Protein AF-A0AAU4RFK2-F1 (afdb_monomer)

Sequence (175 aa):
MYSIIVVPPPTTEDEENRAQRRLAPGERLGFGRSARESDLRIAHDGVSRRAGEIRAQGAFWTLSNLSARRTRYFAVLAALCEPRLRGAPHAPPPTVDHVVERLRPTWPAASRTSVQWNIDYPAVKLRLKPGPETAEPGPRLNGKKEFPVSLALRFDLVREDDLVVLATPSGRVSR

pLDDT: mean 71.09, std 17.15, range [32.53, 93.69]

Radius of gyration: 19.3 Å; Cα contacts (8 Å, |Δi|>4): 224; chains: 1; bounding box: 45×40×46 Å

Nearest PDB structures (foldseek):
  3gqs-assembly2_B  TM=7.166E-01  e=1.101E-02  Chlamydia trachomatis D/UW-3/CX
  1uht-assembly1_A  TM=7.806E-01  e=2.773E-02  Arabidopsis thaliana
  3gqs-assembly1_A  TM=7.136E-01  e=2.773E-02  Chlamydia trachomatis D/UW-3/CX
  5yyz-assembly1_A  TM=7.972E-01  e=2.251E-01  Saccharomyces cerevisiae S288C
  5yyx-assembly1_A  TM=7.429E-01  e=7.253E-01  Saccharomyces cerevisiae S288C

Secondary structure (DSSP, 8-state):
--EEE-PPPSSSS-STT---EEE-TT-EEEEESS--TTSEE---TTS-SS-EEEEEETTEEEEEE--TT--HHHHHHHHHHHHHHTT-TTPPPPPHHHHHHHHTTT-TT--HHHHHHHHHHHHHHTTSS--GGG--S----TTTTHHHHHHHHHTT-S-GGGGGGGS--------

Mean predicted aligned error: 14.05 Å

Solvent-accessible surface area (backbone atoms only — not comparable to full-atom values): 10673 Å² total; per-residue (Å²): 126,76,49,76,52,79,81,81,77,69,82,97,69,72,83,90,70,76,79,67,52,76,41,42,64,77,38,73,37,44,29,13,41,60,42,56,97,82,28,50,64,42,92,43,90,78,41,37,49,63,25,27,35,40,34,30,52,76,93,47,74,47,80,48,77,64,38,85,79,57,40,71,38,54,46,50,50,39,57,45,37,43,57,40,62,75,76,32,78,80,57,78,69,65,52,62,66,57,44,28,64,64,38,28,77,72,33,76,86,55,35,66,66,61,52,51,49,34,58,47,47,57,34,37,76,69,67,74,37,72,50,89,92,67,57,74,98,62,84,79,72,87,71,60,71,59,54,62,46,50,50,30,56,74,69,62,73,56,54,67,81,56,47,60,58,65,45,60,78,76,73,80,78,81,126

Foldseek 3Di:
DWDWDFDDDDPDPDPPDRDIDTADAPDKEWEWCQGDPRHHHDVDLLTHNGQWMWHHHPPDIDTDGPCLQRHPLNLLLQQQQVCCQVPPVPDDGDDLVSSQVLQCLVPVPRDSVVSVCSQVVVCCVVVVDPDPVPDDPDDDPPPCNVPSNCVCVVVVVDHPVSCVSSDRPPPPPDD

Structure (mmCIF, N/CA/C/O backbone):
data_AF-A0AAU4RFK2-F1
#
_entry.id   AF-A0AAU4RFK2-F1
#
loop_
_atom_site.group_PDB
_atom_site.id
_atom_site.type_symbol
_atom_site.label_atom_id
_atom_site.label_alt_id
_atom_site.label_comp_id
_atom_site.label_asym_id
_atom_site.label_entity_id
_atom_site.label_seq_id
_atom_site.pdbx_PDB_ins_code
_atom_site.Cartn_x
_atom_site.Cartn_y
_atom_site.Cartn_z
_atom_site.occupancy
_atom_site.B_iso_or_equiv
_atom_site.auth_seq_id
_atom_site.auth_comp_id
_atom_site.auth_asym_id
_atom_site.auth_atom_id
_atom_site.pdbx_PDB_model_num
ATOM 1 N N . MET A 1 1 ? -18.769 5.718 27.868 1.00 45.00 1 MET A N 1
ATOM 2 C CA . MET A 1 1 ? -18.272 6.918 27.160 1.00 45.00 1 MET A CA 1
ATOM 3 C C . MET A 1 1 ? -17.993 6.498 25.724 1.00 45.00 1 MET A C 1
ATOM 5 O O . MET A 1 1 ? -17.286 5.517 25.544 1.00 45.00 1 MET A O 1
ATOM 9 N N . TYR A 1 2 ? -18.629 7.127 24.736 1.00 34.81 2 TYR A N 1
ATOM 10 C CA . TYR A 1 2 ? -18.468 6.769 23.321 1.00 34.81 2 TYR A CA 1
ATOM 11 C C . TYR A 1 2 ? -17.394 7.647 22.697 1.00 34.81 2 TYR A C 1
ATOM 13 O O . TYR A 1 2 ? -17.332 8.839 22.99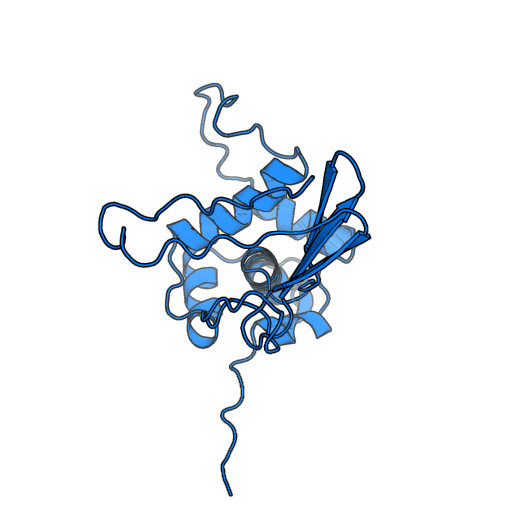9 1.00 34.81 2 TYR A O 1
ATOM 21 N N . SER A 1 3 ? -16.587 7.086 21.807 1.00 36.09 3 SER A N 1
ATOM 22 C CA . SER A 1 3 ? -15.617 7.861 21.045 1.00 36.09 3 SER A CA 1
ATOM 23 C C . SER A 1 3 ? -16.119 8.004 19.595 1.00 36.09 3 SER A C 1
ATOM 25 O O . SER A 1 3 ? -16.666 7.061 19.017 1.00 36.09 3 SER A O 1
ATOM 27 N N . ILE A 1 4 ? -16.016 9.214 19.035 1.00 45.12 4 ILE A N 1
ATOM 28 C CA . ILE A 1 4 ? -16.566 9.591 17.721 1.00 45.12 4 ILE A CA 1
ATOM 29 C C . ILE A 1 4 ? -15.433 9.626 16.692 1.00 45.12 4 ILE A C 1
ATOM 31 O O . ILE A 1 4 ? -14.431 10.302 16.911 1.00 45.12 4 ILE A O 1
ATOM 35 N N . ILE A 1 5 ? -15.608 8.950 15.551 1.00 50.47 5 ILE A N 1
ATOM 36 C CA . ILE A 1 5 ? -14.739 9.142 14.381 1.00 50.47 5 ILE A CA 1
ATOM 37 C C . ILE A 1 5 ? -15.275 10.321 13.565 1.00 50.47 5 ILE A C 1
ATOM 39 O O . ILE A 1 5 ? -16.389 10.254 13.042 1.00 50.47 5 ILE A O 1
ATOM 43 N N . VAL A 1 6 ? -14.477 11.380 13.419 1.00 42.78 6 VAL A N 1
ATOM 44 C CA . VAL A 1 6 ? -14.755 12.476 12.482 1.00 42.78 6 VAL A CA 1
ATOM 45 C C . VAL A 1 6 ? -13.902 12.261 11.236 1.00 42.78 6 VAL A C 1
ATOM 47 O O . VAL A 1 6 ? -12.677 12.324 11.300 1.00 42.78 6 VAL A O 1
ATOM 50 N N . VAL A 1 7 ? -14.544 11.985 10.102 1.00 42.81 7 VAL A N 1
ATOM 51 C CA . VAL A 1 7 ? -13.878 11.994 8.794 1.00 42.81 7 VAL A CA 1
ATOM 52 C C . VAL A 1 7 ? -13.728 13.463 8.370 1.00 42.81 7 VAL A C 1
ATOM 54 O O . VAL A 1 7 ? -14.744 14.165 8.339 1.00 42.81 7 VAL A O 1
ATOM 57 N N . PRO A 1 8 ? -12.507 13.969 8.100 1.00 34.31 8 PRO A N 1
ATOM 58 C CA . PRO A 1 8 ? -12.330 15.321 7.581 1.00 34.31 8 PRO A CA 1
ATOM 59 C C . PRO A 1 8 ? -12.988 15.420 6.197 1.00 34.31 8 PRO A C 1
ATOM 61 O O . PRO A 1 8 ? -12.829 14.490 5.402 1.00 34.31 8 PRO A O 1
ATOM 64 N N . PRO A 1 9 ? -13.727 16.499 5.899 1.00 32.53 9 PRO A N 1
ATOM 65 C CA . PRO A 1 9 ? -14.406 16.627 4.618 1.00 32.53 9 PRO A CA 1
ATOM 66 C C . PRO A 1 9 ? -13.385 16.751 3.470 1.00 32.53 9 PRO A C 1
ATOM 68 O O . PRO A 1 9 ? -12.341 17.388 3.653 1.00 32.53 9 PRO A O 1
ATOM 71 N N . PRO A 1 10 ? -13.662 16.183 2.281 1.00 38.94 10 PRO A N 1
ATOM 72 C CA . PRO A 1 10 ? -13.111 16.739 1.057 1.00 38.94 10 PRO A CA 1
ATOM 73 C C . PRO A 1 10 ? -13.712 18.143 0.867 1.00 38.94 10 PRO A C 1
ATOM 75 O O . PRO A 1 10 ? -14.821 18.422 1.307 1.00 38.94 10 PRO A O 1
ATOM 78 N N . THR A 1 11 ? -12.931 19.047 0.292 1.00 41.75 11 THR A N 1
ATOM 79 C CA . THR A 1 11 ? -13.296 20.414 -0.124 1.00 41.75 11 THR A CA 1
ATOM 80 C C . THR A 1 11 ? -14.799 20.682 -0.326 1.00 41.75 11 THR A C 1
ATOM 82 O O . THR A 1 11 ? -15.377 20.133 -1.252 1.00 41.75 11 THR A O 1
ATOM 85 N N . THR A 1 12 ? -15.363 21.552 0.527 1.00 42.59 12 THR A N 1
ATOM 86 C CA . THR A 1 12 ? -16.568 22.421 0.404 1.00 42.59 12 THR A CA 1
ATOM 87 C C . THR A 1 12 ? -17.868 21.942 -0.260 1.00 42.59 12 THR A C 1
ATOM 89 O O . THR A 1 12 ? -18.819 22.713 -0.288 1.00 42.59 12 THR A O 1
ATOM 92 N N . GLU A 1 13 ? -17.996 20.700 -0.699 1.00 40.59 13 GLU A N 1
ATOM 93 C CA . GLU A 1 13 ? -19.254 20.142 -1.200 1.00 40.59 13 GLU A CA 1
ATOM 94 C C . GLU A 1 13 ? -19.527 18.856 -0.408 1.00 40.59 13 GLU A C 1
ATOM 96 O O . GLU A 1 13 ? -18.742 17.918 -0.496 1.00 40.59 13 GLU A O 1
ATOM 101 N N . ASP A 1 14 ? -20.578 18.874 0.427 1.00 44.09 14 ASP A N 1
ATOM 102 C CA . ASP A 1 14 ? -21.166 17.768 1.222 1.00 44.09 14 ASP A CA 1
ATOM 103 C C . ASP A 1 14 ? -21.136 17.970 2.756 1.00 44.09 14 ASP A C 1
ATOM 105 O O . ASP A 1 14 ? -20.629 17.142 3.519 1.00 44.09 14 ASP A O 1
ATOM 109 N N . GLU A 1 15 ? -21.744 19.051 3.261 1.00 45.00 15 GLU A N 1
ATOM 110 C CA . GLU A 1 15 ? -22.043 19.175 4.701 1.00 45.00 15 GLU A CA 1
ATOM 111 C C . GLU A 1 15 ? -23.166 18.226 5.169 1.00 45.00 15 GLU A C 1
ATOM 113 O O . GLU A 1 15 ? -23.194 17.828 6.337 1.00 45.00 15 GLU A O 1
ATOM 118 N N . GLU A 1 16 ? -24.053 17.796 4.266 1.00 45.59 16 GLU A N 1
ATOM 119 C CA . GLU A 1 16 ? -25.288 17.075 4.610 1.00 45.59 16 GLU A CA 1
ATOM 120 C C . GLU A 1 16 ? -25.095 15.585 4.948 1.00 45.59 16 GLU A C 1
ATOM 122 O O . GLU A 1 16 ? -26.007 14.957 5.484 1.00 45.59 16 GLU A O 1
ATOM 127 N N . ASN A 1 17 ? -23.909 15.001 4.724 1.00 48.00 17 ASN A N 1
ATOM 128 C CA . ASN A 1 17 ? -23.685 13.561 4.924 1.00 48.00 17 ASN A CA 1
ATOM 129 C C . ASN A 1 17 ? -22.486 13.229 5.830 1.00 48.00 17 ASN A C 1
ATOM 131 O O . ASN A 1 17 ? -21.708 12.304 5.579 1.00 48.00 17 ASN A O 1
ATOM 135 N N . ARG A 1 18 ? -22.324 13.974 6.932 1.00 52.00 18 ARG A N 1
ATOM 136 C CA . ARG A 1 18 ? -21.318 13.683 7.969 1.00 52.00 18 ARG A CA 1
ATOM 137 C C . ARG A 1 18 ? -21.726 12.460 8.804 1.00 52.00 18 ARG A C 1
ATOM 139 O O . ARG A 1 18 ? -22.120 12.576 9.963 1.00 52.00 18 ARG A O 1
ATOM 146 N N . ALA A 1 19 ? -21.617 11.263 8.231 1.00 60.12 19 ALA A N 1
ATOM 147 C CA . ALA A 1 19 ? -21.916 10.010 8.919 1.00 60.12 19 ALA A CA 1
ATOM 148 C C . ALA A 1 19 ? -20.857 9.699 9.995 1.00 60.12 19 ALA A C 1
ATOM 150 O O . ALA A 1 19 ? -19.845 9.044 9.745 1.00 60.12 19 ALA A O 1
ATOM 151 N N . GLN A 1 20 ? -21.094 10.162 11.222 1.00 66.94 20 GLN A N 1
ATOM 152 C CA . GLN A 1 20 ? -20.279 9.803 12.382 1.00 66.94 20 GLN A CA 1
ATOM 153 C C . GLN A 1 20 ? -20.596 8.369 12.832 1.00 66.94 20 GLN A C 1
ATOM 155 O O . GLN A 1 20 ? -21.758 7.962 12.912 1.00 66.94 20 GLN A O 1
ATOM 160 N N . ARG A 1 21 ? -19.557 7.588 13.147 1.00 76.62 21 ARG A N 1
ATOM 161 C CA . ARG A 1 21 ? -19.683 6.244 13.733 1.00 76.62 21 ARG A CA 1
ATOM 162 C C . ARG A 1 21 ? -19.162 6.273 15.167 1.00 76.62 21 ARG A C 1
ATOM 164 O O . ARG A 1 21 ? -18.084 6.810 15.425 1.00 76.62 21 ARG A O 1
ATOM 171 N N . ARG A 1 22 ? -19.959 5.730 16.091 1.00 81.38 22 ARG A N 1
ATOM 172 C CA . ARG A 1 22 ? -19.631 5.616 17.517 1.00 81.38 22 ARG A CA 1
ATOM 173 C C . ARG A 1 22 ? -19.160 4.197 17.797 1.00 81.38 22 ARG A C 1
ATOM 175 O O . ARG A 1 22 ? -19.816 3.262 17.355 1.00 81.38 22 ARG A O 1
ATOM 182 N N . LEU A 1 23 ? -18.045 4.073 18.511 1.00 81.56 23 LEU A N 1
ATOM 183 C CA . LEU A 1 23 ? -17.522 2.796 18.991 1.00 81.56 23 LEU A CA 1
ATOM 184 C C . LEU A 1 23 ? -17.296 2.872 20.502 1.00 81.56 23 LEU A C 1
ATOM 186 O O . LEU A 1 23 ? -16.674 3.817 20.999 1.00 81.56 23 LEU A O 1
ATOM 190 N N . ALA A 1 24 ? -17.825 1.896 21.232 1.00 88.06 24 ALA A N 1
ATOM 191 C CA . ALA A 1 24 ? -17.546 1.665 22.642 1.00 88.06 24 ALA A CA 1
ATOM 192 C C . ALA A 1 24 ? -16.262 0.828 22.819 1.00 88.06 24 ALA A C 1
ATOM 194 O O . ALA A 1 24 ? -15.869 0.091 21.911 1.00 88.06 24 ALA A O 1
ATOM 195 N N . PRO A 1 25 ? -15.584 0.904 23.979 1.00 87.31 25 PRO A N 1
ATOM 196 C CA . PRO A 1 25 ? -14.441 0.041 24.275 1.00 87.31 25 PRO A CA 1
ATOM 197 C C . PRO A 1 25 ? -14.751 -1.446 24.046 1.00 87.31 25 PRO A C 1
ATOM 199 O O . PRO A 1 25 ? -15.725 -1.969 24.576 1.00 87.31 25 PRO A O 1
ATOM 202 N N . GLY A 1 26 ? -13.910 -2.125 23.265 1.00 85.88 26 GLY A N 1
ATOM 203 C CA . GLY A 1 26 ? -14.095 -3.522 22.859 1.00 85.88 26 GLY A CA 1
ATOM 204 C C . GLY A 1 26 ? -14.790 -3.694 21.504 1.00 85.88 26 GLY A C 1
ATOM 205 O O . GLY A 1 26 ? -14.657 -4.754 20.889 1.00 85.88 26 GLY A O 1
ATOM 206 N N . GLU A 1 27 ? -15.462 -2.659 20.994 1.00 89.69 27 GLU A N 1
ATOM 207 C CA . GLU A 1 27 ? -16.132 -2.711 19.697 1.00 89.69 27 GLU A CA 1
ATOM 208 C C . GLU A 1 27 ? -15.159 -2.587 18.522 1.00 89.69 27 GLU A C 1
ATOM 210 O O . GLU A 1 27 ? -14.053 -2.032 18.605 1.00 89.69 27 GLU A O 1
ATOM 215 N N . ARG A 1 28 ? -15.603 -3.145 17.394 1.00 89.12 28 ARG A N 1
ATOM 216 C CA . ARG A 1 28 ? -14.844 -3.260 16.153 1.00 89.12 28 ARG A CA 1
ATOM 217 C C . ARG A 1 28 ? -15.721 -2.784 15.003 1.00 89.12 28 ARG A C 1
ATOM 219 O O . ARG A 1 28 ? -16.882 -3.168 14.920 1.00 89.12 28 ARG A O 1
ATOM 226 N N . LEU A 1 29 ? -15.141 -2.005 14.101 1.00 89.44 29 LEU A N 1
ATOM 227 C CA . LEU A 1 29 ? -15.764 -1.544 12.867 1.00 89.44 29 LEU A CA 1
ATOM 228 C C . LEU A 1 29 ? -14.915 -2.008 11.687 1.00 89.44 29 LEU A C 1
ATOM 230 O O . LEU A 1 29 ? -13.807 -1.505 11.477 1.00 89.44 29 LEU A O 1
ATOM 234 N N . GLY A 1 30 ? -15.417 -2.970 10.915 1.00 88.56 30 GLY A N 1
ATOM 235 C CA . GLY A 1 30 ? -14.806 -3.325 9.643 1.00 88.56 30 GLY A CA 1
ATOM 236 C C . GLY A 1 30 ? -14.982 -2.193 8.635 1.00 88.56 30 GLY A C 1
ATOM 237 O O . GLY A 1 30 ? -15.942 -1.426 8.698 1.00 88.56 30 GLY A O 1
ATOM 238 N N . PHE A 1 31 ? -14.060 -2.076 7.685 1.00 87.94 31 PHE A N 1
ATOM 239 C CA . PHE A 1 31 ? -14.233 -1.177 6.547 1.00 87.94 31 PHE A CA 1
ATOM 240 C C . PHE A 1 31 ? -13.726 -1.803 5.252 1.00 87.94 31 PHE A C 1
ATOM 242 O O . PHE A 1 31 ? -12.799 -2.620 5.236 1.00 87.94 31 PHE A O 1
ATOM 249 N N . GLY A 1 32 ? -14.341 -1.420 4.138 1.00 82.81 32 GLY A N 1
ATOM 250 C CA . GLY A 1 32 ? -13.978 -1.914 2.816 1.00 82.81 32 GLY A CA 1
ATOM 251 C C . GLY A 1 32 ? -15.029 -1.620 1.755 1.00 82.81 32 GLY A C 1
ATOM 252 O O . GLY A 1 32 ? -16.056 -0.994 2.013 1.00 82.81 32 GLY A O 1
ATOM 253 N N . ARG A 1 33 ? -14.772 -2.092 0.533 1.00 83.25 33 ARG A N 1
ATOM 254 C CA . ARG A 1 33 ? -15.682 -1.908 -0.608 1.00 83.25 33 ARG A CA 1
ATOM 255 C C . ARG A 1 33 ? -16.967 -2.728 -0.481 1.00 83.25 33 ARG A C 1
ATOM 257 O O . ARG A 1 33 ? -18.008 -2.313 -0.979 1.00 83.25 33 ARG A O 1
ATOM 264 N N . SER A 1 34 ? -16.894 -3.886 0.179 1.00 71.12 34 SER A N 1
ATOM 265 C CA . SER A 1 34 ? -18.031 -4.773 0.452 1.00 71.12 34 SER A CA 1
ATOM 266 C C . SER A 1 34 ? -18.242 -4.840 1.961 1.00 71.12 34 SER A C 1
ATOM 268 O O . SER A 1 34 ? -17.862 -5.810 2.611 1.00 71.12 34 SER A O 1
ATOM 270 N N . ALA A 1 35 ? -18.785 -3.756 2.501 1.00 65.31 35 ALA A N 1
ATOM 271 C CA . ALA A 1 35 ? -19.166 -3.651 3.900 1.00 65.31 35 ALA A CA 1
ATOM 272 C C . ALA A 1 35 ? -20.411 -4.507 4.187 1.00 65.31 35 ALA A C 1
ATOM 274 O O . ALA A 1 35 ? -21.343 -4.528 3.378 1.00 65.31 35 ALA A O 1
ATOM 275 N N . ARG A 1 36 ? -20.421 -5.208 5.328 1.00 69.94 36 ARG A N 1
ATOM 276 C CA . ARG A 1 36 ? -21.670 -5.692 5.939 1.00 69.94 36 ARG A CA 1
ATOM 277 C C . ARG A 1 36 ? -22.468 -4.505 6.487 1.00 69.94 36 ARG A C 1
ATOM 279 O O . ARG A 1 36 ? -21.949 -3.398 6.551 1.00 69.94 36 ARG A O 1
ATOM 286 N N . GLU A 1 37 ? -23.706 -4.739 6.909 1.00 66.62 37 GLU A N 1
ATOM 287 C CA . GLU A 1 37 ? -24.605 -3.694 7.427 1.00 66.62 37 GLU A CA 1
ATOM 288 C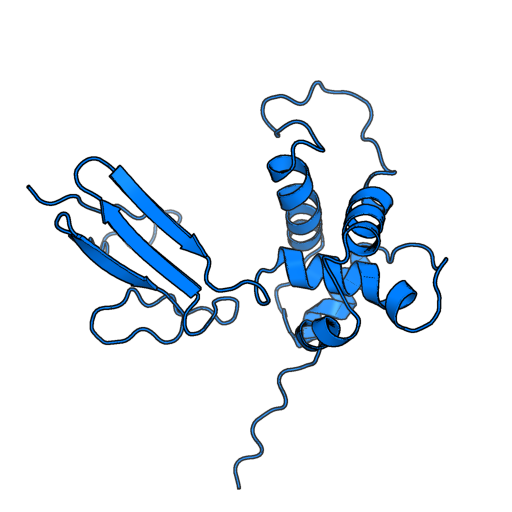 C . GLU A 1 37 ? -23.978 -2.858 8.564 1.00 66.62 37 GLU A C 1
ATOM 290 O O . GLU A 1 37 ? -24.189 -1.652 8.643 1.00 66.62 37 GLU A O 1
ATOM 295 N N . SER A 1 38 ? -23.121 -3.476 9.385 1.00 68.38 38 SER A N 1
ATOM 296 C CA . SER A 1 38 ? -22.413 -2.828 10.499 1.00 68.38 38 SER A CA 1
ATOM 297 C C . SER A 1 38 ? -21.033 -2.250 10.144 1.00 68.38 38 SER A C 1
ATOM 299 O O . SER A 1 38 ? -20.395 -1.665 11.013 1.00 68.38 38 SER A O 1
ATOM 301 N N . ASP A 1 39 ? -20.550 -2.414 8.909 1.00 83.38 39 ASP A N 1
ATOM 302 C CA . ASP A 1 39 ? -19.215 -1.981 8.474 1.00 83.38 39 ASP A CA 1
ATOM 303 C C . ASP A 1 39 ? -19.255 -0.604 7.779 1.00 83.38 39 ASP A C 1
ATOM 305 O O . ASP A 1 39 ? -20.255 -0.186 7.192 1.00 83.38 39 ASP A O 1
ATOM 309 N N . LEU A 1 40 ? -18.124 0.105 7.773 1.00 84.88 40 LEU A N 1
ATOM 310 C CA . LEU A 1 40 ? -17.961 1.332 6.997 1.00 84.88 40 LEU A CA 1
ATOM 311 C C . LEU A 1 40 ? -17.694 1.002 5.521 1.00 84.88 40 LEU A C 1
ATOM 313 O O . LEU A 1 40 ? -16.618 0.518 5.147 1.00 84.88 40 LEU A O 1
ATOM 317 N N . ARG A 1 41 ? -18.669 1.306 4.659 1.00 83.25 41 ARG A N 1
ATOM 318 C CA . ARG A 1 41 ? -18.522 1.165 3.208 1.00 83.25 41 ARG A CA 1
ATOM 319 C C . ARG A 1 41 ? -17.669 2.291 2.635 1.00 83.25 41 ARG A C 1
ATOM 321 O O . ARG A 1 41 ? -18.013 3.458 2.763 1.00 83.25 41 ARG A O 1
ATOM 328 N N . ILE A 1 42 ? -16.616 1.921 1.912 1.00 77.94 42 ILE A N 1
ATOM 329 C CA . ILE A 1 42 ? -15.829 2.844 1.088 1.00 77.94 42 ILE A CA 1
ATOM 330 C C . ILE A 1 42 ? -15.986 2.401 -0.367 1.00 77.94 42 ILE A C 1
ATOM 332 O O . ILE A 1 42 ? -15.346 1.447 -0.815 1.00 77.94 42 ILE A O 1
ATOM 336 N N . ALA A 1 43 ? -16.900 3.047 -1.091 1.00 72.88 43 ALA A N 1
ATOM 337 C CA . ALA A 1 43 ? -17.287 2.672 -2.449 1.00 72.88 43 ALA A CA 1
ATOM 338 C C . ALA A 1 43 ? -16.246 3.128 -3.488 1.00 72.88 43 ALA A C 1
ATOM 340 O O . ALA A 1 43 ? -16.484 4.036 -4.272 1.00 72.88 43 ALA A O 1
ATOM 341 N N . HIS A 1 44 ? -15.073 2.496 -3.482 1.00 65.69 44 HIS A N 1
ATOM 342 C CA . HIS A 1 44 ? -13.997 2.800 -4.420 1.00 65.69 44 HIS A CA 1
ATOM 343 C C . HIS A 1 44 ? -13.288 1.513 -4.863 1.00 65.69 44 HIS A C 1
ATOM 345 O O . HIS A 1 44 ? -12.967 0.656 -4.039 1.00 65.69 44 HIS A O 1
ATOM 351 N N . ASP A 1 45 ? -13.005 1.361 -6.159 1.00 59.78 45 ASP A N 1
ATOM 352 C CA . ASP A 1 45 ? -12.456 0.109 -6.709 1.00 59.78 45 ASP A CA 1
ATOM 353 C C . ASP A 1 45 ? -11.023 -0.200 -6.280 1.00 59.78 45 ASP A C 1
ATOM 355 O O . ASP A 1 45 ? -10.626 -1.363 -6.194 1.00 59.78 45 ASP A O 1
ATOM 359 N N . GLY A 1 46 ? -10.267 0.835 -5.922 1.00 57.34 46 GLY A N 1
ATOM 360 C CA . GLY A 1 46 ? -8.964 0.689 -5.272 1.00 57.34 46 GLY A CA 1
ATOM 361 C C . GLY A 1 46 ? -9.035 0.208 -3.817 1.00 57.34 46 GLY A C 1
ATOM 362 O O . GLY A 1 46 ? -7.990 0.028 -3.203 1.00 57.34 46 GLY A O 1
ATOM 363 N N . VAL A 1 47 ? -10.231 0.022 -3.245 1.00 63.75 47 VAL A N 1
ATOM 364 C CA . VAL A 1 47 ? -10.415 -0.442 -1.866 1.00 63.75 47 VAL A CA 1
ATOM 365 C C . VAL A 1 47 ? -10.774 -1.926 -1.864 1.00 63.75 47 VAL A C 1
ATOM 367 O O . VAL A 1 47 ? -11.682 -2.388 -2.556 1.00 63.75 47 VAL A O 1
ATOM 370 N N . SER A 1 48 ? -10.049 -2.706 -1.064 1.00 68.94 48 SER A N 1
ATOM 371 C CA . SER A 1 48 ? -10.343 -4.127 -0.865 1.00 68.94 48 SER A CA 1
ATOM 372 C C . SER A 1 48 ? -11.759 -4.342 -0.334 1.00 68.94 48 SER A C 1
ATOM 374 O O . SER A 1 48 ? -12.269 -3.549 0.455 1.00 68.94 48 SER A O 1
ATOM 376 N N . ARG A 1 49 ? -12.392 -5.460 -0.725 1.00 74.94 49 ARG A N 1
ATOM 377 C CA . ARG A 1 49 ? -13.728 -5.845 -0.226 1.00 74.94 49 ARG A CA 1
ATOM 378 C C . ARG A 1 49 ? -13.794 -5.800 1.304 1.00 74.94 49 ARG A C 1
ATOM 380 O O . ARG A 1 49 ? -14.733 -5.229 1.837 1.00 74.94 49 ARG A O 1
ATOM 387 N N . ARG A 1 50 ? -12.752 -6.317 1.963 1.00 81.25 50 ARG A N 1
ATOM 388 C CA . ARG A 1 50 ? -12.448 -6.135 3.388 1.00 81.25 50 ARG A CA 1
ATOM 389 C C . ARG A 1 50 ? -11.080 -5.464 3.479 1.00 81.25 50 ARG A C 1
ATOM 391 O O . ARG A 1 50 ? -10.068 -6.127 3.276 1.00 81.25 50 ARG A O 1
ATOM 398 N N . ALA A 1 51 ? -11.055 -4.149 3.651 1.00 77.00 51 ALA A N 1
ATOM 399 C CA . ALA A 1 51 ? -9.826 -3.361 3.608 1.00 77.00 51 ALA A CA 1
ATOM 400 C C . ALA A 1 51 ? -9.119 -3.315 4.960 1.00 77.00 51 ALA A C 1
ATOM 402 O O . ALA A 1 51 ? -7.891 -3.362 5.013 1.00 77.00 51 ALA A O 1
ATOM 403 N N . GLY A 1 52 ? -9.884 -3.289 6.042 1.00 85.81 52 GLY A N 1
ATOM 404 C CA . GLY A 1 52 ? -9.320 -3.234 7.373 1.00 85.81 52 GLY A CA 1
ATOM 405 C C . GLY A 1 52 ? -10.376 -3.225 8.455 1.00 85.81 52 GLY A C 1
ATOM 406 O O . GLY A 1 52 ? -11.555 -3.484 8.209 1.00 85.81 52 GLY A O 1
ATOM 407 N N . GLU A 1 53 ? -9.924 -2.932 9.662 1.00 90.12 53 GLU A N 1
ATOM 408 C CA . GLU A 1 53 ? -10.771 -2.824 10.836 1.00 90.12 53 GLU A CA 1
ATOM 409 C C . GLU A 1 53 ? -10.243 -1.753 11.783 1.00 90.12 53 GLU A C 1
ATOM 411 O O . GLU A 1 53 ? -9.035 -1.651 12.006 1.00 90.12 53 GLU A O 1
ATOM 416 N N . ILE A 1 54 ? -11.172 -0.998 12.355 1.00 89.50 54 ILE A N 1
ATOM 417 C CA . ILE A 1 54 ? -10.957 -0.064 13.448 1.00 89.50 54 ILE A CA 1
ATOM 418 C C . ILE A 1 54 ? -11.427 -0.742 14.733 1.00 89.50 54 ILE A C 1
ATOM 420 O O . ILE A 1 54 ? -12.542 -1.256 14.776 1.00 89.50 54 ILE A O 1
ATOM 424 N N . ARG A 1 55 ? -10.616 -0.735 15.791 1.00 90.00 55 ARG A N 1
ATOM 425 C CA . ARG A 1 55 ? -11.055 -1.176 17.122 1.00 90.00 55 ARG A CA 1
ATOM 426 C C . ARG A 1 55 ? -10.852 -0.102 18.163 1.00 90.00 55 ARG A C 1
ATOM 428 O O . ARG A 1 55 ? -9.769 0.479 18.216 1.00 90.00 55 ARG A O 1
ATOM 435 N N . ALA A 1 56 ? -11.834 0.067 19.037 1.00 89.50 56 ALA A N 1
ATOM 436 C CA . ALA A 1 56 ? -11.691 0.865 20.245 1.00 89.50 56 ALA A CA 1
ATOM 437 C C . ALA A 1 56 ? -11.144 -0.016 21.383 1.00 89.50 56 ALA A C 1
ATOM 439 O O . ALA A 1 56 ? -11.764 -1.001 21.779 1.00 89.50 56 ALA A O 1
ATOM 440 N N . GLN A 1 57 ? -9.972 0.326 21.911 1.00 87.12 57 GLN A N 1
ATOM 441 C CA . GLN A 1 57 ? -9.326 -0.331 23.047 1.00 87.12 57 GLN A CA 1
ATOM 442 C C . GLN A 1 57 ? -9.268 0.624 24.239 1.00 87.12 57 GLN A C 1
ATOM 444 O O . GLN A 1 57 ? -8.270 1.309 24.449 1.00 87.12 57 GLN A O 1
ATOM 449 N N . GLY A 1 58 ? -10.346 0.676 25.025 1.00 82.38 58 GLY A N 1
ATOM 450 C CA . GLY A 1 58 ? -10.414 1.522 26.220 1.00 82.38 58 GLY A CA 1
ATOM 451 C C . GLY A 1 58 ? -10.141 2.993 25.900 1.00 82.38 58 GLY A C 1
ATOM 452 O O . GLY A 1 58 ? -11.031 3.699 25.437 1.00 82.38 58 GLY A O 1
ATOM 453 N N . ALA A 1 59 ? -8.903 3.429 26.147 1.00 81.94 59 ALA A N 1
ATOM 454 C CA . ALA A 1 59 ? -8.433 4.798 25.955 1.00 81.94 59 ALA A CA 1
ATOM 455 C C . ALA A 1 59 ? -7.851 5.102 24.560 1.00 81.94 59 ALA A C 1
ATOM 457 O O . ALA A 1 59 ? -7.589 6.262 24.253 1.00 81.94 59 ALA A O 1
ATOM 458 N N . PHE A 1 60 ? -7.620 4.099 23.712 1.00 77.88 60 PHE A N 1
ATOM 459 C CA . PHE A 1 60 ? -7.014 4.294 22.394 1.00 77.88 60 PHE A CA 1
ATOM 460 C C . PHE A 1 60 ? -7.725 3.486 21.318 1.00 77.88 60 PHE A C 1
ATOM 462 O O . PHE A 1 60 ? -8.616 2.683 21.581 1.00 77.88 60 PHE A O 1
ATOM 469 N N . TRP A 1 61 ? -7.343 3.727 20.072 1.00 83.50 61 TRP A N 1
ATOM 470 C CA . TRP A 1 61 ? -7.919 3.064 18.917 1.00 83.50 61 TRP A CA 1
ATOM 471 C C . TRP A 1 61 ? -6.812 2.390 18.118 1.00 83.50 61 TRP A C 1
ATOM 473 O O . TRP A 1 61 ? -5.694 2.894 18.037 1.00 83.50 61 TRP A O 1
ATOM 483 N N . THR A 1 62 ? -7.130 1.253 17.509 1.00 83.50 62 THR A N 1
ATOM 484 C CA . THR A 1 62 ? -6.221 0.545 16.600 1.00 83.50 62 THR A CA 1
ATOM 485 C C . THR A 1 62 ? -6.834 0.484 15.212 1.00 83.50 62 THR A C 1
ATOM 487 O O . THR A 1 62 ? -8.028 0.223 15.067 1.00 83.50 62 THR A O 1
ATOM 490 N N . LEU A 1 63 ? -6.014 0.735 14.194 1.00 85.12 63 LEU A N 1
ATOM 491 C CA . LEU A 1 63 ? -6.383 0.635 12.787 1.00 85.12 63 LEU A CA 1
ATOM 492 C C . LEU A 1 63 ? -5.573 -0.497 12.161 1.00 85.12 63 LEU A C 1
ATOM 494 O O . LEU A 1 63 ? -4.344 -0.450 12.140 1.00 85.12 63 LEU A O 1
ATOM 498 N N . SER A 1 64 ? -6.259 -1.503 11.633 1.00 81.00 64 SER A N 1
ATOM 499 C CA . SER A 1 64 ? -5.634 -2.585 10.880 1.00 81.00 64 SER A CA 1
ATOM 500 C C . SER A 1 64 ? -5.797 -2.360 9.383 1.00 81.00 64 SER A C 1
ATOM 502 O O . SER A 1 64 ? -6.849 -1.936 8.905 1.00 81.00 64 SER A O 1
ATOM 504 N N . ASN A 1 65 ? -4.748 -2.685 8.635 1.00 79.81 65 ASN A N 1
ATOM 505 C CA . ASN A 1 65 ? -4.814 -2.839 7.192 1.00 79.81 65 ASN A CA 1
ATOM 506 C C . ASN A 1 65 ? -4.793 -4.339 6.882 1.00 79.81 65 ASN A C 1
ATOM 508 O O . ASN A 1 65 ? -3.757 -4.986 7.004 1.00 79.81 65 ASN A O 1
ATOM 512 N N . LEU A 1 66 ? -5.942 -4.888 6.493 1.00 78.62 66 LEU A N 1
ATOM 513 C CA . LEU A 1 66 ? -6.089 -6.299 6.117 1.00 78.62 66 LEU A CA 1
ATOM 514 C C . LEU A 1 66 ? -5.834 -6.520 4.617 1.00 78.62 66 LEU A C 1
ATOM 516 O O . LEU A 1 66 ? -5.887 -7.641 4.115 1.00 78.62 66 LEU A O 1
ATOM 520 N N . SER A 1 67 ? -5.548 -5.445 3.885 1.00 68.50 67 SER A N 1
ATOM 521 C CA . SER A 1 67 ? -5.334 -5.436 2.448 1.00 68.50 67 SER A CA 1
ATOM 522 C C . SER A 1 67 ? -3.840 -5.490 2.114 1.00 68.50 67 SER A C 1
ATOM 524 O O . SER A 1 67 ? -3.301 -4.560 1.517 1.00 68.50 67 SER A O 1
ATOM 526 N N . ALA A 1 68 ? -3.165 -6.589 2.462 1.00 56.88 68 ALA A N 1
ATOM 527 C CA . ALA A 1 68 ? -1.718 -6.732 2.248 1.00 56.88 68 ALA A CA 1
ATOM 528 C C . ALA A 1 68 ? -1.292 -6.654 0.763 1.00 56.88 68 ALA A C 1
ATOM 530 O O . ALA A 1 68 ? -0.199 -6.193 0.465 1.00 56.88 68 ALA A O 1
ATOM 531 N N . ARG A 1 69 ? -2.164 -7.055 -0.178 1.00 54.84 69 ARG A N 1
ATOM 532 C CA . ARG A 1 69 ? -1.826 -7.226 -1.612 1.00 54.84 69 ARG A CA 1
ATOM 533 C C . ARG A 1 69 ? -2.535 -6.257 -2.569 1.00 54.84 69 ARG A C 1
ATOM 535 O O . ARG A 1 69 ? -2.494 -6.438 -3.778 1.00 54.84 69 ARG A O 1
ATOM 542 N N . ARG A 1 70 ? -3.255 -5.259 -2.045 1.00 62.34 70 ARG A N 1
ATOM 543 C CA . ARG A 1 70 ? -4.109 -4.339 -2.837 1.00 62.34 70 ARG A CA 1
ATOM 544 C C . ARG A 1 70 ? -3.895 -2.862 -2.507 1.00 62.34 70 ARG A C 1
ATOM 546 O O . ARG A 1 70 ? -4.744 -2.025 -2.794 1.00 62.34 70 ARG A O 1
ATOM 553 N N . THR A 1 71 ? -2.773 -2.518 -1.890 1.00 74.69 71 THR A N 1
ATOM 554 C CA . THR A 1 71 ? -2.384 -1.116 -1.737 1.00 74.69 71 THR A CA 1
ATOM 555 C C . THR A 1 71 ? -1.722 -0.624 -3.025 1.00 74.69 71 THR A C 1
ATOM 557 O O . THR A 1 71 ? -0.985 -1.356 -3.686 1.00 74.69 71 THR A O 1
ATOM 560 N N . ARG A 1 72 ? -1.987 0.632 -3.409 1.00 82.81 72 ARG A N 1
ATOM 561 C CA . ARG A 1 72 ? -1.432 1.231 -4.637 1.00 82.81 72 ARG A CA 1
ATOM 562 C C . ARG A 1 72 ? 0.102 1.182 -4.660 1.00 82.81 72 ARG A C 1
ATOM 564 O O . ARG A 1 72 ? 0.672 0.896 -5.706 1.00 82.81 72 ARG A O 1
ATOM 571 N N . TYR A 1 73 ? 0.756 1.367 -3.511 1.00 80.62 73 TYR A N 1
ATOM 572 C CA . TYR A 1 73 ? 2.213 1.266 -3.401 1.00 80.62 73 TYR A CA 1
ATOM 573 C C . TYR A 1 73 ? 2.725 -0.147 -3.685 1.00 80.62 73 TYR A C 1
ATOM 575 O O . TYR A 1 73 ? 3.774 -0.288 -4.301 1.00 80.62 73 TYR A O 1
ATOM 583 N N . PHE A 1 74 ? 1.980 -1.191 -3.306 1.00 83.62 74 PHE A N 1
ATOM 584 C CA . PHE A 1 74 ? 2.369 -2.570 -3.584 1.00 83.62 74 PHE A CA 1
ATOM 585 C C . PHE A 1 74 ? 2.267 -2.883 -5.077 1.00 83.62 74 PHE A C 1
ATOM 587 O O . PHE A 1 74 ? 3.191 -3.451 -5.640 1.00 83.62 74 PHE A O 1
ATOM 594 N N . ALA A 1 75 ? 1.201 -2.433 -5.749 1.00 87.94 75 ALA A N 1
ATOM 595 C CA . ALA A 1 75 ? 1.087 -2.564 -7.203 1.00 87.94 75 ALA A CA 1
ATOM 596 C C . ALA A 1 75 ? 2.206 -1.803 -7.941 1.00 87.94 75 ALA A C 1
ATOM 598 O O . ALA A 1 75 ? 2.765 -2.309 -8.908 1.00 87.94 75 ALA A O 1
ATOM 599 N N . VAL A 1 76 ? 2.581 -0.614 -7.459 1.00 89.25 76 VAL A N 1
ATOM 600 C CA . VAL A 1 76 ? 3.720 0.146 -7.999 1.00 89.25 76 VAL A CA 1
ATOM 601 C C . VAL A 1 76 ? 5.044 -0.593 -7.784 1.00 89.25 76 VAL A C 1
ATOM 603 O O . VAL A 1 76 ? 5.825 -0.704 -8.725 1.00 89.25 76 VAL A O 1
ATOM 606 N N . LEU A 1 77 ? 5.291 -1.144 -6.592 1.00 88.00 77 LEU A N 1
ATOM 607 C CA . LEU A 1 77 ? 6.477 -1.965 -6.325 1.00 88.00 77 LEU A CA 1
ATOM 608 C C . LEU A 1 77 ? 6.505 -3.223 -7.200 1.00 88.00 77 LEU A C 1
ATOM 610 O O . LEU A 1 77 ? 7.549 -3.531 -7.767 1.00 88.00 77 LEU A O 1
ATOM 614 N N . ALA A 1 78 ? 5.367 -3.900 -7.371 1.00 90.12 78 ALA A N 1
ATOM 615 C CA . ALA A 1 78 ? 5.240 -5.057 -8.250 1.00 90.12 78 ALA A CA 1
ATOM 616 C C . ALA A 1 78 ? 5.575 -4.706 -9.705 1.00 90.12 78 ALA A C 1
ATOM 618 O O . ALA A 1 78 ? 6.368 -5.406 -10.324 1.00 90.12 78 ALA A O 1
ATOM 619 N N . ALA A 1 79 ? 5.054 -3.592 -10.230 1.00 92.06 79 ALA A N 1
ATOM 620 C CA . ALA A 1 79 ? 5.372 -3.125 -11.582 1.00 92.06 79 ALA A CA 1
ATOM 621 C C . ALA A 1 79 ? 6.859 -2.763 -11.747 1.00 92.06 79 ALA A C 1
ATOM 623 O O . ALA A 1 79 ? 7.449 -3.040 -12.786 1.00 92.06 79 ALA A O 1
ATOM 624 N N . LEU A 1 80 ? 7.486 -2.178 -10.722 1.00 90.94 80 LEU A N 1
ATOM 625 C CA . LEU A 1 80 ? 8.921 -1.884 -10.741 1.00 90.94 80 LEU A CA 1
ATOM 626 C C . LEU A 1 80 ? 9.789 -3.155 -10.696 1.00 90.94 80 LEU A C 1
ATOM 628 O O . LEU A 1 80 ? 10.862 -3.177 -11.296 1.00 90.94 80 LEU A O 1
ATOM 632 N N . CYS A 1 81 ? 9.340 -4.197 -9.989 1.00 90.19 81 CYS A N 1
ATOM 633 C CA . CYS A 1 81 ? 10.058 -5.468 -9.847 1.00 90.19 81 CYS A CA 1
ATOM 634 C C . CYS A 1 81 ? 9.788 -6.453 -10.998 1.00 90.19 81 CYS A C 1
ATOM 636 O O . CYS A 1 81 ? 10.588 -7.364 -11.207 1.00 90.19 81 CYS A O 1
ATOM 638 N N . GLU A 1 82 ? 8.693 -6.275 -11.749 1.00 92.06 82 GLU A N 1
ATOM 639 C CA . GLU A 1 82 ? 8.219 -7.203 -12.788 1.00 92.06 82 GLU A CA 1
ATOM 640 C C . GLU A 1 82 ? 9.316 -7.636 -13.781 1.00 92.06 82 GLU A C 1
ATOM 642 O O . GLU A 1 82 ? 9.458 -8.846 -13.971 1.00 92.06 82 GLU A O 1
ATOM 647 N N . PRO A 1 83 ? 10.151 -6.741 -14.356 1.00 89.88 83 PRO A N 1
ATOM 648 C CA . PRO A 1 83 ? 11.199 -7.163 -15.291 1.00 89.88 83 PRO A CA 1
ATOM 649 C C . PRO A 1 83 ? 12.241 -8.100 -14.662 1.00 89.88 83 PRO A C 1
ATOM 651 O O . PRO A 1 83 ? 12.680 -9.058 -15.297 1.00 89.88 83 PRO A O 1
ATOM 654 N N . ARG A 1 84 ? 12.617 -7.853 -13.399 1.00 88.75 84 ARG A N 1
ATOM 655 C CA . ARG A 1 84 ? 13.615 -8.663 -12.681 1.00 88.75 84 ARG A CA 1
ATOM 656 C C . ARG A 1 84 ? 13.058 -10.015 -12.247 1.00 88.75 84 ARG A C 1
ATOM 658 O O . ARG A 1 84 ? 13.793 -10.995 -12.266 1.00 88.75 84 ARG A O 1
ATOM 665 N N . LEU A 1 85 ? 11.767 -10.068 -11.918 1.00 87.31 85 LEU A N 1
ATOM 666 C CA . LEU A 1 85 ? 11.069 -11.303 -11.554 1.00 87.31 85 LEU A CA 1
ATOM 667 C C . LEU A 1 85 ? 10.803 -12.205 -12.771 1.00 87.31 85 LEU A C 1
ATOM 669 O O . LEU A 1 85 ? 10.897 -13.415 -12.643 1.00 87.31 85 LEU A O 1
ATOM 673 N N . ARG A 1 86 ? 10.550 -11.643 -13.964 1.00 88.62 86 ARG A N 1
ATOM 674 C CA . ARG A 1 86 ? 10.269 -12.412 -15.197 1.00 88.62 86 ARG A CA 1
ATOM 675 C C . ARG A 1 86 ? 11.504 -12.823 -16.013 1.00 88.62 86 ARG A C 1
ATOM 677 O O . ARG A 1 86 ? 11.408 -13.020 -17.222 1.00 88.62 86 ARG A O 1
ATOM 684 N N . GLY A 1 87 ? 12.664 -12.953 -15.372 1.00 79.00 87 GLY A N 1
ATOM 6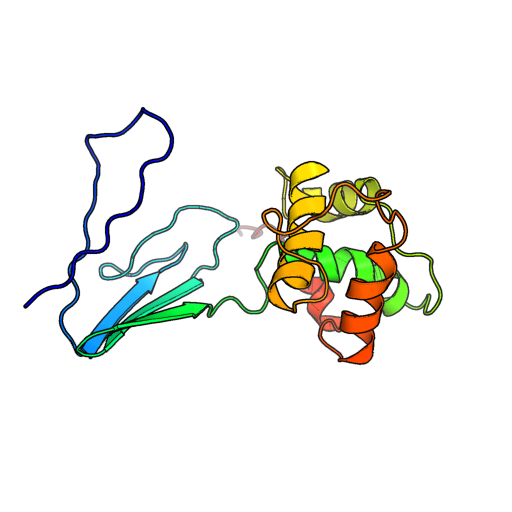85 C CA . GLY A 1 87 ? 13.853 -13.535 -16.007 1.00 79.00 87 GLY A CA 1
ATOM 686 C C . GLY A 1 87 ? 14.891 -12.547 -16.543 1.00 79.00 87 GLY A C 1
ATOM 687 O O . GLY A 1 87 ? 15.804 -12.971 -17.247 1.00 79.00 87 GLY A O 1
ATOM 688 N N . ALA A 1 88 ? 14.829 -11.261 -16.177 1.00 81.31 88 ALA A N 1
ATOM 689 C CA . ALA A 1 88 ? 15.915 -10.304 -16.422 1.00 81.31 88 ALA A CA 1
ATOM 690 C C . ALA A 1 88 ? 16.473 -9.726 -15.101 1.00 81.31 88 ALA A C 1
ATOM 692 O O . ALA A 1 88 ? 16.218 -8.561 -14.784 1.00 81.31 88 ALA A O 1
ATOM 693 N N . PRO A 1 89 ? 17.261 -10.496 -14.317 1.00 74.75 89 PRO A N 1
ATOM 694 C CA . PRO A 1 89 ? 17.644 -10.152 -12.937 1.00 74.75 89 PRO A CA 1
ATOM 695 C C . PRO A 1 89 ? 18.362 -8.803 -12.770 1.00 74.75 89 PRO A C 1
ATOM 697 O O . PRO A 1 89 ? 18.305 -8.196 -11.702 1.00 74.75 89 PRO A O 1
ATOM 700 N N . HIS A 1 90 ? 19.007 -8.314 -13.833 1.00 79.31 90 HIS A N 1
ATOM 701 C CA . HIS A 1 90 ? 19.753 -7.051 -13.860 1.00 79.31 90 HIS A CA 1
ATOM 702 C C . HIS A 1 90 ? 19.116 -5.983 -14.754 1.00 79.31 90 HIS A C 1
ATOM 704 O O . HIS A 1 90 ? 19.770 -5.000 -15.095 1.00 79.31 90 HIS A O 1
ATOM 710 N N . ALA A 1 91 ? 17.848 -6.152 -15.140 1.00 81.38 91 ALA A N 1
ATOM 711 C CA . ALA A 1 91 ? 17.145 -5.130 -15.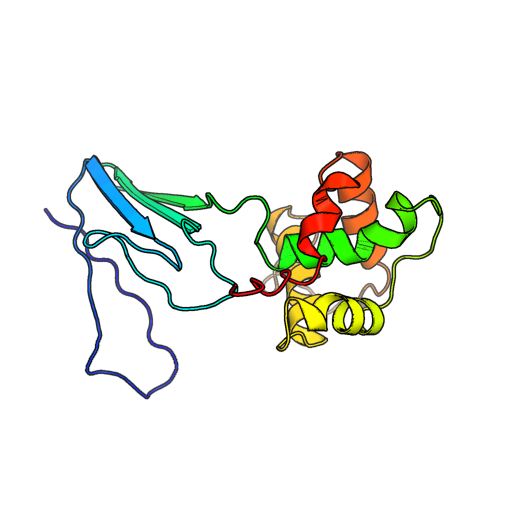901 1.00 81.38 91 ALA A CA 1
ATOM 712 C C . ALA A 1 91 ? 17.152 -3.790 -15.138 1.00 81.38 91 ALA A C 1
ATOM 714 O O . ALA A 1 91 ? 16.950 -3.779 -13.911 1.00 81.38 91 ALA A O 1
ATOM 715 N N . PRO A 1 92 ? 17.369 -2.656 -15.829 1.00 81.06 92 PRO A N 1
ATOM 716 C CA . PRO A 1 92 ? 17.179 -1.352 -15.215 1.00 81.06 92 PRO A CA 1
ATOM 717 C C . PRO A 1 92 ? 15.711 -1.205 -14.767 1.00 81.06 92 PRO A C 1
ATOM 719 O O . PRO A 1 92 ? 14.813 -1.723 -15.438 1.00 81.06 92 PRO A O 1
ATOM 722 N N . PRO A 1 93 ? 15.429 -0.515 -13.648 1.00 78.62 93 PRO A N 1
ATOM 723 C CA . PRO A 1 93 ? 14.073 -0.295 -13.186 1.00 78.62 93 PRO A CA 1
ATOM 724 C C . PRO A 1 93 ? 13.296 0.487 -14.238 1.00 78.62 93 PRO A C 1
ATOM 726 O O . PRO A 1 93 ? 13.835 1.439 -14.818 1.00 78.62 93 PRO A O 1
ATOM 729 N N . PRO A 1 94 ? 12.020 0.146 -14.458 1.00 87.69 94 PRO A N 1
ATOM 730 C CA . PRO A 1 94 ? 11.211 0.860 -15.423 1.00 87.69 94 PRO A CA 1
ATOM 731 C C . PRO A 1 94 ? 11.038 2.330 -15.020 1.00 87.69 94 PRO A C 1
ATOM 733 O O . PRO A 1 94 ? 11.058 2.706 -13.841 1.00 87.69 94 PRO A O 1
ATOM 736 N N . THR A 1 95 ? 10.861 3.190 -16.022 1.00 88.88 95 THR A N 1
ATOM 737 C CA . THR A 1 95 ? 10.579 4.611 -15.795 1.00 88.88 95 THR A CA 1
ATOM 738 C C . THR A 1 95 ? 9.199 4.789 -15.154 1.00 88.88 95 THR A C 1
ATOM 740 O O . THR A 1 95 ? 8.355 3.896 -15.188 1.00 88.88 95 THR A O 1
ATOM 743 N N . VAL A 1 96 ? 8.934 5.967 -14.572 1.00 87.44 96 VAL A N 1
ATOM 744 C CA . VAL A 1 96 ? 7.608 6.235 -13.977 1.00 87.44 96 VAL A CA 1
ATOM 745 C C . VAL A 1 96 ? 6.515 6.191 -15.043 1.00 87.44 96 VAL A C 1
ATOM 747 O O . VAL A 1 96 ? 5.433 5.698 -14.753 1.00 87.44 96 VAL A O 1
ATOM 750 N N . ASP A 1 97 ? 6.797 6.646 -16.264 1.00 90.00 97 ASP A N 1
ATOM 751 C CA . ASP A 1 97 ? 5.832 6.580 -17.366 1.00 90.00 97 ASP A CA 1
ATOM 752 C C . ASP A 1 97 ? 5.502 5.140 -17.734 1.00 90.00 97 ASP A C 1
ATOM 754 O O . ASP A 1 97 ? 4.329 4.790 -17.821 1.00 90.00 97 ASP A O 1
ATOM 758 N N . HIS A 1 98 ? 6.519 4.280 -17.819 1.00 92.31 98 HIS A N 1
ATOM 759 C CA . HIS A 1 98 ? 6.304 2.864 -18.084 1.00 92.31 98 HIS A CA 1
ATOM 760 C C . HIS A 1 98 ? 5.483 2.195 -16.972 1.00 92.31 98 HIS A C 1
ATOM 762 O O . HIS A 1 98 ? 4.579 1.408 -17.240 1.00 92.31 98 HIS A O 1
ATOM 768 N N . VAL A 1 99 ? 5.731 2.554 -15.708 1.00 92.31 99 VAL A N 1
ATOM 769 C CA . VAL A 1 99 ? 4.922 2.075 -14.576 1.00 92.31 99 VAL A CA 1
ATOM 770 C C . VAL A 1 99 ? 3.475 2.576 -14.667 1.00 92.31 99 VAL A C 1
ATOM 772 O O . VAL A 1 99 ? 2.552 1.811 -14.395 1.00 92.31 99 VAL A O 1
ATOM 775 N N . VAL A 1 100 ? 3.246 3.833 -15.065 1.00 91.88 100 VAL A N 1
ATOM 776 C CA . VAL A 1 100 ? 1.891 4.373 -15.284 1.00 91.88 100 VAL A CA 1
ATOM 777 C C . VAL A 1 100 ? 1.167 3.581 -16.371 1.00 91.88 100 VAL A C 1
ATOM 779 O O . VAL A 1 100 ? 0.047 3.124 -16.142 1.00 91.88 100 VAL A O 1
ATOM 782 N N . GLU A 1 101 ? 1.803 3.380 -17.525 1.00 93.69 101 GLU A N 1
ATOM 783 C CA . GLU A 1 101 ? 1.254 2.591 -18.633 1.00 93.69 101 GLU A CA 1
ATOM 784 C C . GLU A 1 101 ? 0.921 1.169 -18.189 1.00 93.69 101 GLU A C 1
ATOM 786 O O . GLU A 1 101 ? -0.184 0.679 -18.428 1.00 93.69 101 GLU A O 1
ATOM 791 N N . ARG A 1 102 ? 1.841 0.533 -17.459 1.00 93.06 102 ARG A N 1
ATOM 792 C CA . ARG A 1 102 ? 1.680 -0.837 -16.983 1.00 93.06 102 ARG A CA 1
ATOM 793 C C . ARG A 1 102 ? 0.526 -1.004 -15.995 1.00 93.06 102 ARG A C 1
ATOM 795 O O . ARG A 1 102 ? -0.109 -2.063 -15.976 1.00 93.06 102 ARG A O 1
ATOM 802 N N . LEU A 1 103 ? 0.265 0.014 -15.174 1.00 91.38 103 LEU A N 1
ATOM 803 C CA . LEU A 1 103 ? -0.782 0.006 -14.152 1.00 91.38 103 LEU A CA 1
ATOM 804 C C . LEU A 1 103 ? -2.151 0.438 -14.675 1.00 91.38 103 LEU A C 1
ATOM 806 O O . LEU A 1 103 ? -3.149 0.104 -14.042 1.00 91.38 103 LEU A O 1
ATOM 810 N N . ARG A 1 104 ? -2.239 1.136 -15.813 1.00 89.31 104 ARG A N 1
ATOM 811 C CA . ARG A 1 104 ? -3.511 1.638 -16.364 1.00 89.31 104 ARG A CA 1
ATOM 812 C C . ARG A 1 104 ? -4.651 0.608 -16.437 1.00 89.31 104 ARG A C 1
ATOM 814 O O . ARG A 1 104 ? -5.764 0.977 -16.062 1.00 89.31 104 ARG A O 1
ATOM 821 N N . PRO A 1 105 ? -4.427 -0.661 -16.832 1.00 87.94 105 PRO A N 1
ATOM 822 C CA . PRO A 1 105 ? -5.502 -1.656 -16.904 1.00 87.94 105 PRO A CA 1
ATOM 823 C C . PRO A 1 105 ? -6.174 -1.971 -15.556 1.00 87.94 105 PRO A C 1
ATOM 825 O O . PRO A 1 105 ? -7.363 -2.271 -15.510 1.00 87.94 105 PRO A O 1
ATOM 828 N N . THR A 1 106 ? -5.434 -1.896 -14.445 1.00 83.31 106 THR A N 1
ATOM 829 C CA . THR A 1 106 ? -5.952 -2.142 -13.082 1.00 83.31 106 THR A CA 1
ATOM 830 C C . THR A 1 106 ? -6.149 -0.845 -12.286 1.00 83.31 106 THR A C 1
ATOM 832 O O . THR A 1 106 ? -6.828 -0.812 -11.256 1.00 83.31 106 THR A O 1
ATOM 835 N N . TRP A 1 107 ? -5.572 0.254 -12.771 1.00 85.38 107 TRP A N 1
ATOM 836 C CA . TRP A 1 107 ? -5.650 1.602 -12.230 1.00 85.38 107 TRP A CA 1
ATOM 837 C C . TRP A 1 107 ? -5.801 2.644 -13.351 1.00 85.38 107 TRP A C 1
ATOM 839 O O . TRP A 1 107 ? -4.838 3.334 -13.684 1.00 85.38 107 TRP A O 1
ATOM 849 N N . PRO A 1 108 ? -7.018 2.855 -13.881 1.00 84.06 108 PRO A N 1
ATOM 850 C CA . PRO A 1 108 ? -7.227 3.806 -14.979 1.00 84.06 108 PRO A CA 1
ATOM 851 C C . PRO A 1 108 ? -6.803 5.245 -14.646 1.00 84.06 108 PRO A C 1
ATOM 853 O O . PRO A 1 108 ? -6.274 5.955 -15.496 1.00 84.06 108 PRO A O 1
ATOM 856 N N . ALA A 1 109 ? -6.971 5.652 -13.383 1.00 82.12 109 ALA A N 1
ATOM 857 C CA . ALA A 1 109 ? -6.572 6.962 -12.867 1.00 82.12 109 ALA A CA 1
ATOM 858 C C . ALA A 1 109 ? -5.069 7.088 -12.514 1.00 82.12 109 ALA A C 1
ATOM 860 O O . ALA A 1 109 ? -4.686 8.044 -11.839 1.00 82.12 109 ALA A O 1
ATOM 861 N N . ALA A 1 110 ? -4.218 6.124 -12.886 1.00 86.50 110 ALA A N 1
ATOM 862 C CA . ALA A 1 110 ? -2.782 6.208 -12.631 1.00 86.50 110 ALA A CA 1
ATOM 863 C C . ALA A 1 110 ? -2.171 7.409 -13.369 1.00 86.50 110 ALA A C 1
ATOM 865 O O . ALA A 1 110 ? -2.339 7.583 -14.574 1.00 86.50 110 ALA A O 1
ATOM 866 N N . SER A 1 111 ? -1.425 8.224 -12.630 1.00 87.31 111 SER A N 1
ATOM 867 C CA . SER A 1 111 ? -0.684 9.383 -13.132 1.00 87.31 111 SER A CA 1
ATOM 868 C C . SER A 1 111 ? 0.749 9.386 -12.606 1.00 87.31 111 SER A C 1
ATOM 870 O O . SER A 1 111 ? 1.032 8.788 -11.562 1.00 87.31 111 SER A O 1
ATOM 872 N N . ARG A 1 112 ? 1.649 10.122 -13.272 1.00 85.62 112 ARG A N 1
A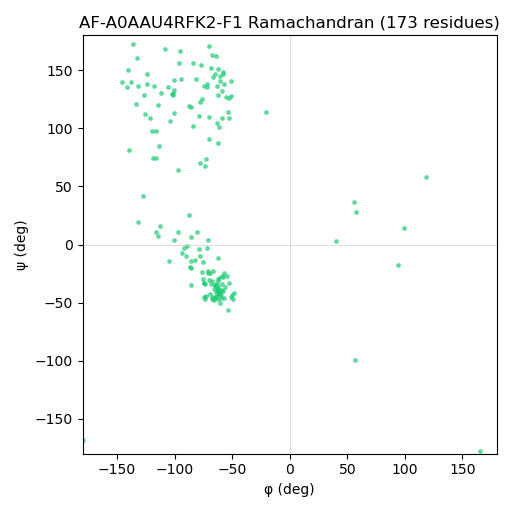TOM 873 C CA . ARG A 1 112 ? 3.049 10.284 -12.841 1.00 85.62 112 ARG A CA 1
ATOM 874 C C . ARG A 1 112 ? 3.152 10.715 -11.374 1.00 85.62 112 ARG A C 1
ATOM 876 O O . ARG A 1 112 ? 3.921 10.126 -10.620 1.00 85.62 112 ARG A O 1
ATOM 883 N N . THR A 1 113 ? 2.337 11.686 -10.957 1.00 78.12 113 THR A N 1
ATOM 884 C CA . THR A 1 113 ? 2.289 12.179 -9.570 1.00 78.12 113 THR A CA 1
ATOM 885 C C . THR A 1 113 ? 1.853 11.087 -8.600 1.00 78.12 113 THR A C 1
ATOM 887 O O . THR A 1 113 ? 2.502 10.869 -7.580 1.00 78.12 113 THR A O 1
ATOM 890 N N . SER A 1 114 ? 0.785 10.357 -8.930 1.00 82.12 114 SER A N 1
ATOM 891 C CA . SER A 1 114 ? 0.273 9.293 -8.065 1.00 82.12 114 SER A CA 1
ATOM 892 C C . SER A 1 114 ? 1.260 8.127 -7.921 1.00 82.12 114 SER A C 1
ATOM 894 O O . SER A 1 114 ? 1.432 7.608 -6.820 1.00 82.12 114 SER A O 1
ATOM 896 N N . VAL A 1 115 ? 1.961 7.746 -8.995 1.00 84.50 115 VAL A N 1
ATOM 897 C CA . VAL A 1 115 ? 2.997 6.704 -8.963 1.00 84.50 115 VAL A CA 1
ATOM 898 C C . VAL A 1 115 ? 4.193 7.175 -8.146 1.00 84.50 115 VAL A C 1
ATOM 900 O O . VAL A 1 115 ? 4.636 6.453 -7.258 1.00 84.50 115 VAL A O 1
ATOM 903 N N . GLN A 1 116 ? 4.669 8.403 -8.369 1.00 81.75 116 GLN A N 1
ATOM 904 C CA . GLN A 1 116 ? 5.791 8.962 -7.616 1.00 81.75 116 GLN A CA 1
ATOM 905 C C . GLN A 1 116 ? 5.488 9.031 -6.112 1.00 81.75 116 GLN A C 1
ATOM 907 O O . GLN A 1 116 ? 6.311 8.610 -5.301 1.00 81.75 116 GLN A O 1
ATOM 912 N N . TRP A 1 117 ? 4.282 9.459 -5.732 1.00 79.25 117 TRP A N 1
ATOM 913 C CA . TRP A 1 117 ? 3.847 9.458 -4.335 1.00 79.25 117 TRP A CA 1
ATOM 914 C C . TRP A 1 117 ? 3.841 8.047 -3.728 1.00 79.25 117 TRP A C 1
ATOM 916 O O . TRP A 1 117 ? 4.294 7.855 -2.604 1.00 79.25 117 TRP A O 1
ATOM 926 N N . ASN A 1 118 ? 3.392 7.040 -4.482 1.00 82.00 118 ASN A N 1
ATOM 927 C CA . ASN A 1 118 ? 3.380 5.644 -4.039 1.00 82.00 118 ASN A CA 1
ATOM 928 C C . ASN A 1 118 ? 4.781 5.009 -3.952 1.00 82.00 118 ASN A C 1
ATOM 930 O O . ASN A 1 118 ? 4.952 4.061 -3.191 1.00 82.00 118 ASN A O 1
ATOM 934 N N . ILE A 1 119 ? 5.776 5.534 -4.675 1.00 80.81 119 ILE A N 1
ATOM 935 C CA . ILE A 1 119 ? 7.197 5.181 -4.502 1.00 80.81 119 ILE A CA 1
ATOM 936 C C . ILE A 1 119 ? 7.755 5.828 -3.227 1.00 80.81 119 ILE A C 1
ATOM 938 O O . ILE A 1 119 ? 8.446 5.179 -2.443 1.00 80.81 119 ILE A O 1
ATOM 942 N N . ASP A 1 120 ? 7.451 7.109 -3.004 1.00 72.69 120 ASP A N 1
ATOM 943 C CA . ASP A 1 120 ? 7.986 7.879 -1.879 1.00 72.69 120 ASP A CA 1
ATOM 944 C C . ASP A 1 120 ? 7.346 7.499 -0.532 1.00 72.69 120 ASP A C 1
ATOM 946 O O . ASP A 1 120 ? 8.024 7.510 0.494 1.00 72.69 120 ASP A O 1
ATOM 950 N N . TYR A 1 121 ? 6.064 7.128 -0.517 1.00 70.19 121 TYR A N 1
ATOM 951 C CA . TYR A 1 121 ? 5.321 6.761 0.692 1.00 70.19 121 TYR A CA 1
ATOM 952 C C . TYR A 1 121 ? 6.002 5.663 1.533 1.00 70.19 121 TYR A C 1
ATOM 954 O O . TYR A 1 121 ? 6.280 5.919 2.711 1.00 70.19 121 TYR A O 1
ATOM 962 N N . PRO A 1 122 ? 6.320 4.467 0.991 1.00 67.19 122 PRO A N 1
ATOM 963 C CA . PRO A 1 122 ? 7.024 3.446 1.757 1.00 67.19 122 PRO A CA 1
ATOM 964 C C . PRO A 1 122 ? 8.434 3.904 2.135 1.00 67.19 122 PRO A C 1
ATOM 966 O O . PRO A 1 122 ? 8.864 3.628 3.247 1.00 67.19 122 PRO A O 1
ATOM 969 N N . ALA A 1 123 ? 9.134 4.662 1.283 1.00 68.06 123 ALA A N 1
ATOM 970 C CA . ALA A 1 123 ? 10.464 5.174 1.612 1.00 68.06 123 ALA A CA 1
ATOM 971 C C . ALA A 1 123 ? 10.441 6.109 2.833 1.00 68.06 123 ALA A C 1
ATOM 973 O O . ALA A 1 123 ? 11.287 5.988 3.714 1.00 68.06 123 ALA A O 1
ATOM 974 N N . VAL A 1 124 ? 9.451 6.997 2.937 1.00 64.94 124 VAL A N 1
ATOM 975 C CA . VAL A 1 124 ? 9.266 7.855 4.118 1.00 64.94 124 VAL A CA 1
ATOM 976 C C . VAL A 1 124 ? 8.859 7.025 5.338 1.00 64.94 124 VAL A C 1
ATOM 978 O O . VAL A 1 124 ? 9.420 7.195 6.419 1.00 64.94 124 VAL A O 1
ATOM 981 N N . LYS A 1 125 ? 7.915 6.087 5.186 1.00 64.38 125 LYS A N 1
ATOM 982 C CA . LYS A 1 125 ? 7.427 5.259 6.305 1.00 64.38 125 LYS A CA 1
ATOM 983 C C . LYS A 1 125 ? 8.476 4.294 6.852 1.00 64.38 125 LYS A C 1
ATOM 985 O O . LYS A 1 125 ? 8.496 4.051 8.054 1.00 64.38 125 LYS A O 1
ATOM 990 N N . LEU A 1 126 ? 9.373 3.813 6.000 1.00 64.56 126 LEU A N 1
ATOM 991 C CA . LEU A 1 126 ? 10.526 2.997 6.372 1.00 64.56 126 LEU A CA 1
ATOM 992 C C . LEU A 1 126 ? 11.745 3.848 6.780 1.00 64.56 126 LEU A C 1
ATOM 994 O O . LEU A 1 126 ? 12.818 3.298 6.999 1.00 64.56 126 LEU A O 1
ATOM 998 N N . ARG A 1 127 ? 11.594 5.181 6.891 1.00 63.47 127 ARG A N 1
ATOM 999 C CA . ARG A 1 127 ? 12.656 6.146 7.248 1.00 63.47 127 ARG A CA 1
ATOM 1000 C C . ARG A 1 127 ? 13.876 6.120 6.313 1.00 63.47 127 ARG A C 1
ATOM 1002 O O . ARG A 1 127 ? 14.975 6.492 6.702 1.00 63.47 127 ARG A O 1
ATOM 1009 N N . LEU A 1 128 ? 13.669 5.731 5.058 1.00 62.91 128 LEU A N 1
ATOM 1010 C CA . LEU A 1 128 ? 14.671 5.708 3.983 1.00 62.91 128 LEU A CA 1
ATOM 1011 C C . LEU A 1 128 ? 14.794 7.073 3.278 1.00 62.91 128 LEU A C 1
ATOM 1013 O O . LEU A 1 128 ? 15.739 7.324 2.531 1.00 62.91 128 LEU A O 1
ATOM 1017 N N . LYS A 1 129 ? 13.824 7.967 3.497 1.00 56.62 129 LYS A N 1
ATOM 1018 C CA . LYS A 1 129 ? 13.819 9.362 3.043 1.00 56.62 129 LYS A CA 1
ATOM 1019 C C . LYS A 1 129 ? 13.297 10.248 4.184 1.00 56.62 129 LYS A C 1
ATOM 1021 O O . LYS A 1 129 ? 12.339 9.836 4.842 1.00 56.62 129 LYS A O 1
ATOM 1026 N N . PRO A 1 130 ? 13.879 11.440 4.415 1.00 55.84 130 PRO A N 1
ATOM 1027 C CA . PRO A 1 130 ? 13.289 12.413 5.328 1.00 55.84 130 PRO A CA 1
ATOM 1028 C C . PRO A 1 130 ? 11.864 12.768 4.881 1.00 55.84 130 PRO A C 1
ATOM 1030 O O . PRO A 1 130 ? 11.539 12.717 3.689 1.00 55.84 130 PRO A O 1
ATOM 1033 N N . GLY A 1 131 ? 11.002 13.073 5.852 1.00 54.31 131 GLY A N 1
ATOM 1034 C CA . GLY A 1 131 ? 9.638 13.514 5.580 1.00 54.31 131 GLY A CA 1
ATOM 1035 C C . GLY A 1 131 ? 9.629 14.851 4.829 1.00 54.31 131 GLY A C 1
ATOM 1036 O O . GLY A 1 131 ? 10.636 15.557 4.823 1.00 54.31 131 GLY A O 1
ATOM 1037 N N . PRO A 1 132 ? 8.506 15.221 4.190 1.00 52.03 132 PRO A N 1
ATOM 1038 C CA . PRO A 1 132 ? 8.406 16.486 3.457 1.00 52.03 132 PRO A CA 1
ATOM 1039 C C . PRO A 1 132 ? 8.693 17.716 4.337 1.00 52.03 132 PRO A C 1
ATOM 1041 O O . PRO A 1 132 ? 9.199 18.705 3.826 1.00 52.03 132 PRO A O 1
ATOM 1044 N N . GLU A 1 133 ? 8.440 17.631 5.645 1.00 50.28 133 GLU A N 1
ATOM 1045 C CA . GLU A 1 133 ? 8.670 18.711 6.618 1.00 50.28 133 GLU A CA 1
ATOM 1046 C C . GLU A 1 133 ? 10.125 18.811 7.111 1.00 50.28 133 GLU A C 1
ATOM 1048 O O . GLU A 1 133 ? 10.496 19.810 7.715 1.00 50.28 133 GLU A O 1
ATOM 1053 N N . THR A 1 134 ? 10.965 17.802 6.853 1.00 53.94 134 THR A N 1
ATOM 1054 C CA . THR A 1 134 ? 12.368 17.758 7.312 1.00 53.94 134 THR A CA 1
ATOM 1055 C C . THR A 1 134 ? 13.379 17.774 6.166 1.00 53.94 134 THR A C 1
ATOM 1057 O O . THR A 1 134 ? 14.565 17.513 6.369 1.00 53.94 134 THR A O 1
ATOM 1060 N N . ALA A 1 135 ? 12.923 18.038 4.940 1.00 48.34 135 ALA A N 1
ATOM 1061 C CA . ALA A 1 135 ? 13.783 18.079 3.769 1.00 48.34 135 ALA A CA 1
ATOM 1062 C C . ALA A 1 135 ? 14.453 19.457 3.630 1.00 48.34 135 ALA A C 1
ATOM 1064 O O . ALA A 1 135 ? 13.844 20.399 3.131 1.00 48.34 135 ALA A O 1
ATOM 1065 N N . GLU A 1 136 ? 15.728 19.549 4.020 1.00 43.19 136 GLU A N 1
ATOM 1066 C CA . GLU A 1 136 ? 16.636 20.622 3.585 1.00 43.19 136 GLU A CA 1
ATOM 1067 C C . GLU A 1 136 ? 16.602 20.746 2.043 1.00 43.19 136 GLU A C 1
ATOM 1069 O O . GLU A 1 136 ? 16.557 19.713 1.355 1.00 43.19 136 GLU A O 1
ATOM 1074 N N . PRO A 1 137 ? 16.629 21.966 1.467 1.00 40.72 137 PRO A N 1
ATOM 1075 C CA . PRO A 1 137 ? 16.577 22.199 0.024 1.00 40.72 137 PRO A CA 1
ATOM 1076 C C . PRO A 1 137 ? 17.919 21.833 -0.636 1.00 40.72 137 PRO A C 1
ATOM 1078 O O . PRO A 1 137 ? 18.660 22.676 -1.125 1.00 40.72 137 PRO A O 1
ATOM 1081 N N . GLY A 1 138 ? 18.245 20.543 -0.633 1.00 47.44 138 GLY A N 1
ATO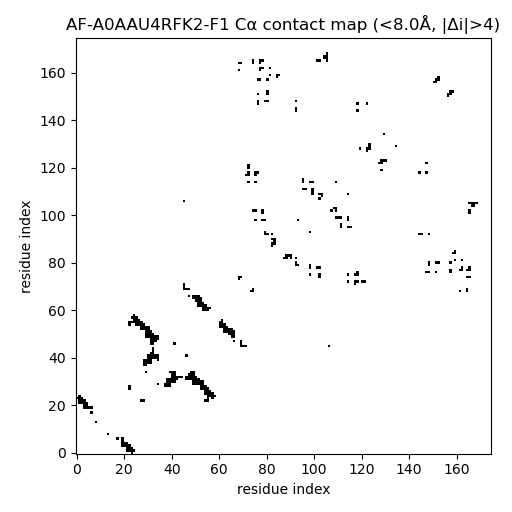M 1082 C CA . GLY A 1 138 ? 19.411 19.969 -1.292 1.00 47.44 138 GLY A CA 1
ATOM 1083 C C . GLY A 1 138 ? 19.094 19.412 -2.686 1.00 47.44 138 GLY A C 1
ATOM 1084 O O . GLY A 1 138 ? 17.924 19.219 -3.044 1.00 47.44 138 GLY A O 1
ATOM 1085 N N . PRO A 1 139 ? 20.129 19.118 -3.494 1.00 39.69 139 PRO A N 1
ATOM 1086 C CA . PRO A 1 139 ? 19.969 18.620 -4.855 1.00 39.69 139 PRO A CA 1
ATOM 1087 C C . PRO A 1 139 ? 19.105 17.354 -4.872 1.00 39.69 139 PRO A C 1
ATOM 1089 O O . PRO A 1 139 ? 19.338 16.389 -4.139 1.00 39.69 139 PRO A O 1
ATOM 1092 N N . ARG A 1 140 ? 18.057 17.366 -5.704 1.00 49.16 140 ARG A N 1
ATOM 1093 C CA . ARG A 1 140 ? 17.084 16.272 -5.807 1.00 49.16 140 ARG A CA 1
ATOM 1094 C C . ARG A 1 140 ? 17.801 15.011 -6.295 1.00 49.16 140 ARG A C 1
ATOM 1096 O O . ARG A 1 140 ? 18.143 14.888 -7.465 1.00 49.16 140 ARG A O 1
ATOM 1103 N N . LEU A 1 141 ? 18.030 14.080 -5.369 1.00 44.88 141 LEU A N 1
ATOM 1104 C CA . LEU A 1 141 ? 18.694 12.790 -5.578 1.00 44.88 141 LEU A CA 1
ATOM 1105 C C . LEU A 1 141 ? 17.898 11.914 -6.562 1.00 44.88 141 LEU A C 1
ATOM 1107 O O . LEU A 1 141 ? 17.058 11.105 -6.167 1.00 44.88 141 LEU A O 1
ATOM 1111 N N . ASN A 1 142 ? 18.179 12.084 -7.852 1.00 41.75 142 ASN A N 1
ATOM 1112 C CA . ASN A 1 142 ? 17.491 11.452 -8.981 1.00 41.75 142 ASN A CA 1
ATOM 1113 C C . ASN A 1 142 ? 17.767 9.928 -9.116 1.00 41.75 142 ASN A C 1
ATOM 1115 O O . ASN A 1 142 ? 17.270 9.295 -10.040 1.00 41.75 142 ASN A O 1
ATOM 1119 N N . GLY A 1 143 ? 18.522 9.321 -8.184 1.00 47.16 143 GLY A N 1
ATOM 1120 C CA . GLY A 1 143 ? 18.909 7.896 -8.174 1.00 47.16 143 GLY A CA 1
ATOM 1121 C C . GLY A 1 143 ? 18.104 6.973 -7.240 1.00 47.16 143 GLY A C 1
ATOM 1122 O O . GLY A 1 143 ? 18.420 5.796 -7.114 1.00 47.16 143 GLY A O 1
ATOM 1123 N N . LYS A 1 144 ? 17.059 7.465 -6.560 1.00 55.34 144 LYS A N 1
ATOM 1124 C CA . LYS A 1 144 ? 16.379 6.736 -5.464 1.00 55.34 144 LYS A CA 1
ATOM 1125 C C . LYS A 1 144 ? 15.390 5.629 -5.874 1.00 55.34 144 LYS A C 1
ATOM 1127 O O . LYS A 1 144 ? 14.862 4.974 -4.984 1.00 55.34 144 LYS A O 1
ATOM 1132 N N . LYS A 1 145 ? 15.111 5.392 -7.164 1.00 51.88 145 LYS A N 1
ATOM 1133 C CA . LYS A 1 145 ? 14.141 4.355 -7.602 1.00 51.88 145 LYS A CA 1
ATOM 1134 C C . LYS A 1 145 ? 14.682 2.925 -7.493 1.00 51.88 145 LYS A C 1
ATOM 1136 O O . LYS A 1 145 ? 13.912 2.014 -7.217 1.00 51.88 145 LYS A O 1
ATOM 1141 N N . GLU A 1 146 ? 15.994 2.741 -7.639 1.00 58.34 146 GLU A N 1
ATOM 1142 C CA . GLU A 1 146 ? 16.658 1.440 -7.457 1.00 58.34 146 GLU A CA 1
ATOM 1143 C C . GLU A 1 146 ? 16.524 0.902 -6.034 1.00 58.34 146 GLU A C 1
ATOM 1145 O O . GLU A 1 146 ? 16.494 -0.307 -5.813 1.00 58.34 146 GLU A O 1
ATOM 1150 N N . PHE A 1 147 ? 16.432 1.799 -5.053 1.00 64.62 147 PHE A N 1
ATOM 1151 C CA . PHE A 1 147 ? 16.522 1.433 -3.650 1.00 64.62 147 PHE A CA 1
ATOM 1152 C C . PHE A 1 147 ? 15.261 0.708 -3.136 1.00 64.62 147 PHE A C 1
ATOM 1154 O O . PHE A 1 147 ? 15.413 -0.369 -2.563 1.00 64.62 147 PHE A O 1
ATOM 1161 N N . PRO A 1 148 ? 14.022 1.180 -3.399 1.00 64.44 148 PRO A N 1
ATOM 1162 C CA . PRO A 1 148 ? 12.811 0.413 -3.106 1.00 64.44 148 PRO A CA 1
ATOM 1163 C C . PRO A 1 148 ? 12.751 -0.937 -3.823 1.00 64.44 148 PRO A C 1
ATOM 1165 O O . PRO A 1 148 ? 12.338 -1.915 -3.211 1.00 64.44 148 PRO A O 1
ATOM 1168 N N . VAL A 1 149 ? 13.185 -1.008 -5.087 1.00 69.81 149 VAL A N 1
ATOM 1169 C CA . VAL A 1 149 ? 13.201 -2.260 -5.867 1.00 69.81 149 VAL A CA 1
ATOM 1170 C C . VAL A 1 149 ? 14.192 -3.253 -5.270 1.00 69.81 149 VAL A C 1
ATOM 1172 O O . VAL A 1 149 ? 13.846 -4.403 -5.019 1.00 69.81 149 VAL A O 1
ATOM 1175 N N . SER A 1 150 ? 15.408 -2.799 -4.972 1.00 71.44 150 SER A N 1
ATOM 1176 C CA . SER A 1 150 ? 16.440 -3.629 -4.347 1.00 71.44 150 SER A CA 1
ATOM 1177 C C . SER A 1 150 ? 16.018 -4.109 -2.962 1.00 71.44 150 SER A C 1
ATOM 1179 O O . SER A 1 150 ? 16.243 -5.267 -2.632 1.00 71.44 150 SER A O 1
ATOM 1181 N N . LEU A 1 151 ? 15.372 -3.256 -2.161 1.00 70.69 151 LEU A N 1
ATOM 1182 C CA . LEU A 1 151 ? 14.847 -3.632 -0.849 1.00 70.69 151 LEU A CA 1
ATOM 1183 C C . LEU A 1 151 ? 13.724 -4.667 -0.978 1.00 70.69 151 LEU A C 1
ATOM 1185 O O . LEU A 1 151 ? 13.734 -5.672 -0.273 1.00 70.69 151 LEU A O 1
ATOM 1189 N N . ALA A 1 152 ? 12.782 -4.435 -1.893 1.00 70.38 152 ALA A N 1
ATOM 1190 C CA . ALA A 1 152 ? 11.656 -5.327 -2.118 1.00 70.38 152 ALA A CA 1
ATOM 1191 C C . ALA A 1 152 ? 12.107 -6.720 -2.561 1.00 70.38 152 ALA A C 1
ATOM 1193 O O . ALA A 1 152 ? 11.608 -7.704 -2.030 1.00 70.38 152 ALA A O 1
ATOM 1194 N N . LEU A 1 153 ? 13.084 -6.807 -3.465 1.00 66.56 153 LEU A N 1
ATOM 1195 C CA . LEU A 1 153 ? 13.638 -8.086 -3.905 1.00 66.56 153 LEU A CA 1
ATOM 1196 C C . LEU A 1 153 ? 14.525 -8.732 -2.828 1.00 66.56 153 LEU A C 1
ATOM 1198 O O . LEU A 1 153 ? 14.389 -9.919 -2.558 1.00 66.56 153 LEU A O 1
ATOM 1202 N N . ARG A 1 154 ? 15.401 -7.965 -2.162 1.00 74.69 154 ARG A N 1
ATOM 1203 C CA . ARG A 1 154 ? 16.323 -8.488 -1.134 1.00 74.69 154 ARG A CA 1
ATOM 1204 C C . ARG A 1 154 ? 15.600 -9.074 0.075 1.00 74.69 154 ARG A C 1
ATOM 1206 O O . ARG A 1 154 ? 16.064 -10.060 0.635 1.00 74.69 154 ARG A O 1
ATOM 1213 N N . PHE A 1 155 ? 14.519 -8.432 0.505 1.00 70.19 155 PHE A N 1
ATOM 1214 C CA . PHE A 1 155 ? 13.711 -8.874 1.642 1.00 70.19 155 PHE A CA 1
ATOM 1215 C C . PHE A 1 155 ? 12.485 -9.680 1.214 1.00 70.19 155 PHE A C 1
ATOM 1217 O O . PHE A 1 155 ? 11.620 -9.936 2.048 1.00 70.19 155 PHE A O 1
ATOM 1224 N N . ASP A 1 156 ? 12.417 -10.070 -0.064 1.00 65.25 156 ASP A N 1
ATOM 1225 C CA . ASP A 1 156 ? 11.378 -10.949 -0.597 1.00 65.25 156 ASP A CA 1
ATOM 1226 C C . ASP A 1 156 ? 9.948 -10.418 -0.344 1.00 65.25 156 ASP A C 1
ATOM 1228 O O . ASP A 1 156 ? 9.002 -11.149 -0.057 1.00 65.25 156 ASP A O 1
ATOM 1232 N N . LEU A 1 157 ? 9.801 -9.090 -0.420 1.00 69.62 157 LEU A N 1
ATOM 1233 C CA . LEU A 1 157 ? 8.534 -8.380 -0.232 1.00 69.62 157 LEU A CA 1
ATOM 1234 C C . LEU A 1 157 ? 7.612 -8.502 -1.449 1.00 69.62 157 LEU A C 1
ATOM 1236 O O . LEU A 1 157 ? 6.408 -8.305 -1.309 1.00 69.62 157 LEU A O 1
ATOM 1240 N N . VAL A 1 158 ? 8.176 -8.756 -2.632 1.00 78.2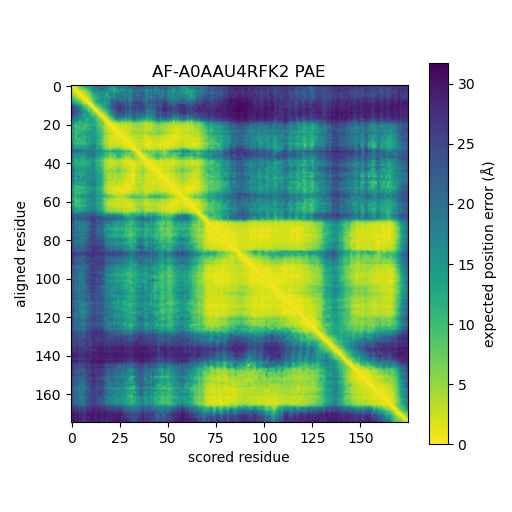5 158 VAL A N 1
ATOM 1241 C CA . VAL A 1 158 ? 7.442 -8.956 -3.886 1.00 78.25 158 VAL A CA 1
ATOM 1242 C C . VAL A 1 158 ? 8.013 -10.183 -4.584 1.00 78.25 158 VAL A C 1
ATOM 1244 O O . VAL A 1 158 ? 9.190 -10.202 -4.943 1.00 78.25 158 VAL A O 1
ATOM 1247 N N . ARG A 1 159 ? 7.154 -11.172 -4.817 1.00 80.12 159 ARG A N 1
ATOM 1248 C CA . ARG A 1 159 ? 7.450 -12.414 -5.535 1.00 80.12 159 ARG A CA 1
ATOM 1249 C C . ARG A 1 159 ? 6.780 -12.434 -6.902 1.00 80.12 159 ARG A C 1
ATOM 1251 O O . ARG A 1 159 ? 5.895 -11.632 -7.192 1.00 80.12 159 ARG A O 1
ATOM 1258 N N . GLU A 1 160 ? 7.165 -13.390 -7.739 1.00 82.19 160 GLU A N 1
ATOM 1259 C CA . GLU A 1 160 ? 6.539 -13.584 -9.050 1.00 82.19 160 GLU A CA 1
ATOM 1260 C C . GLU A 1 160 ? 5.021 -13.833 -8.942 1.00 82.19 160 GLU A C 1
ATOM 1262 O O . GLU A 1 160 ? 4.245 -13.214 -9.671 1.00 82.19 160 GLU A O 1
ATOM 1267 N N . ASP A 1 161 ? 4.578 -14.613 -7.950 1.00 80.56 161 ASP A N 1
ATOM 1268 C CA . ASP A 1 161 ? 3.153 -14.850 -7.661 1.00 80.56 161 ASP A CA 1
ATOM 1269 C C . ASP A 1 161 ? 2.374 -13.557 -7.359 1.00 80.56 161 ASP A C 1
ATOM 1271 O O . ASP A 1 161 ? 1.164 -13.463 -7.592 1.00 80.56 161 ASP A O 1
ATOM 1275 N N . ASP A 1 162 ? 3.052 -12.525 -6.850 1.00 82.25 162 ASP A N 1
ATOM 1276 C CA . ASP A 1 162 ? 2.431 -11.246 -6.515 1.00 82.25 162 ASP A CA 1
ATOM 1277 C C . ASP A 1 162 ? 2.117 -10.399 -7.752 1.00 82.25 162 ASP A C 1
ATOM 1279 O O . ASP A 1 162 ? 1.286 -9.487 -7.674 1.00 82.25 162 ASP A O 1
ATOM 1283 N N . LEU A 1 163 ? 2.688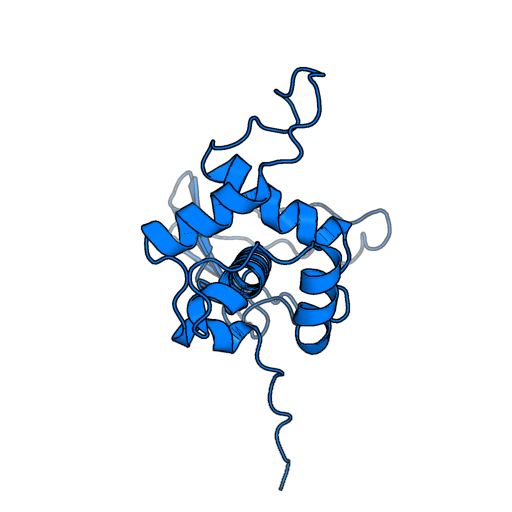 -10.733 -8.918 1.00 86.06 163 LEU A N 1
ATOM 1284 C CA . LEU A 1 163 ? 2.399 -10.062 -10.190 1.00 86.06 163 LEU A CA 1
ATOM 1285 C C . LEU A 1 163 ? 0.932 -10.214 -10.620 1.00 86.06 163 LEU A C 1
ATOM 1287 O O . LEU A 1 163 ? 0.465 -9.463 -11.479 1.00 86.06 163 LEU A O 1
ATOM 1291 N N . VAL A 1 164 ? 0.164 -11.096 -9.967 1.00 85.44 164 VAL A N 1
ATOM 1292 C CA . VAL A 1 164 ? -1.300 -11.171 -10.088 1.00 85.44 164 VAL A CA 1
ATOM 1293 C C . VAL A 1 164 ? -1.990 -9.829 -9.804 1.00 85.44 164 VAL A C 1
ATOM 1295 O O . VAL A 1 164 ? -3.053 -9.555 -10.355 1.00 85.44 164 VAL A O 1
ATOM 1298 N N . VAL A 1 165 ? -1.387 -8.943 -8.997 1.00 81.81 165 VAL A N 1
ATOM 1299 C CA . VAL A 1 165 ? -1.924 -7.593 -8.736 1.00 81.81 165 VAL A CA 1
ATOM 1300 C C . VAL A 1 165 ? -1.910 -6.696 -9.983 1.00 81.81 165 VAL A C 1
ATOM 1302 O O . VAL A 1 165 ? -2.681 -5.738 -10.071 1.00 81.81 165 VAL A O 1
ATOM 1305 N N . LEU A 1 166 ? -1.049 -7.010 -10.955 1.00 86.38 166 LEU A N 1
ATOM 1306 C CA . LEU A 1 166 ? -0.924 -6.305 -12.231 1.00 86.38 166 LEU A CA 1
ATOM 1307 C C . LEU A 1 166 ? -1.775 -6.935 -13.340 1.00 86.38 166 LEU A C 1
ATOM 1309 O O . LEU A 1 166 ? -1.825 -6.396 -14.452 1.00 86.38 166 LEU A O 1
ATOM 1313 N N . ALA A 1 167 ? -2.386 -8.093 -13.076 1.00 81.31 167 ALA A N 1
ATOM 1314 C CA . ALA A 1 167 ? -3.267 -8.757 -14.018 1.00 81.31 167 ALA A CA 1
ATOM 1315 C C . ALA A 1 167 ? -4.583 -7.981 -14.119 1.00 81.31 167 ALA A C 1
ATOM 1317 O O . ALA A 1 167 ? -5.167 -7.569 -13.113 1.00 81.31 167 ALA A O 1
ATOM 1318 N N . THR A 1 168 ? -5.061 -7.787 -15.348 1.00 67.81 168 THR A N 1
ATOM 1319 C CA . THR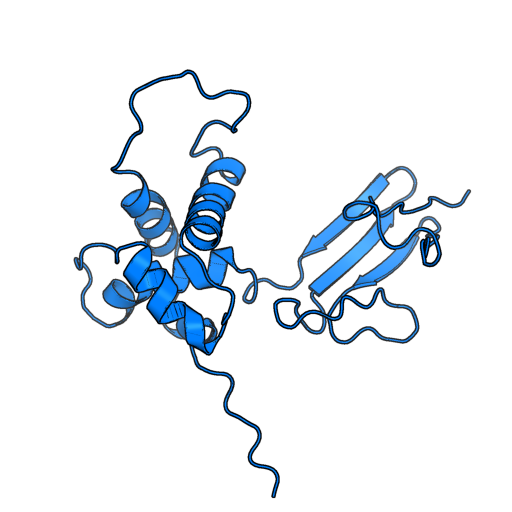 A 1 168 ? -6.375 -7.176 -15.580 1.00 67.81 168 THR A CA 1
ATOM 1320 C C . THR A 1 168 ? -7.424 -8.040 -14.876 1.00 67.81 168 THR A C 1
ATOM 1322 O O . THR A 1 168 ? -7.361 -9.266 -15.019 1.00 67.81 168 THR A O 1
ATOM 1325 N N . PRO A 1 169 ? -8.366 -7.471 -14.096 1.00 57.31 169 PRO A N 1
ATOM 1326 C CA . PRO A 1 169 ? -9.440 -8.265 -13.523 1.00 57.31 169 PRO A CA 1
ATOM 1327 C C . PRO A 1 169 ? -10.188 -8.914 -14.682 1.00 57.31 169 PRO A C 1
ATOM 1329 O O . PRO A 1 169 ? -10.835 -8.222 -15.464 1.00 57.31 169 PRO A O 1
ATOM 1332 N N . SER A 1 170 ? -10.035 -10.232 -14.823 1.00 48.16 170 SER A N 1
ATOM 1333 C CA . SER A 1 170 ? -10.727 -10.998 -15.849 1.00 48.16 170 SER A CA 1
ATOM 1334 C C . SER A 1 170 ? -12.213 -10.692 -15.696 1.00 48.16 170 SER A C 1
ATOM 1336 O O . SER A 1 170 ? -12.797 -10.932 -14.632 1.00 48.16 170 SER A O 1
ATOM 1338 N N . GLY A 1 171 ? -12.786 -10.032 -16.705 1.00 41.69 171 GLY A N 1
ATOM 1339 C CA . GLY A 1 171 ? -14.207 -9.743 -16.734 1.00 41.69 171 GLY A CA 1
ATOM 1340 C C . GLY A 1 171 ? -14.933 -11.060 -16.521 1.00 41.69 171 GLY A C 1
ATOM 1341 O O . GLY A 1 171 ? -14.644 -12.040 -17.205 1.00 41.69 171 GLY A O 1
ATOM 1342 N N . ARG A 1 172 ? -15.830 -11.113 -15.532 1.00 39.06 172 ARG A N 1
ATOM 1343 C CA . ARG A 1 172 ? -16.765 -12.231 -15.421 1.00 39.06 172 ARG A CA 1
ATOM 1344 C C . ARG A 1 172 ? -17.454 -12.366 -16.773 1.00 39.06 172 ARG A C 1
ATOM 1346 O O . ARG A 1 172 ? -18.279 -11.526 -17.123 1.00 39.06 172 ARG A O 1
ATOM 1353 N N . VAL A 1 173 ? -17.111 -13.421 -17.503 1.00 38.38 173 VAL A N 1
ATOM 1354 C CA . VAL A 1 173 ? -17.953 -13.948 -18.568 1.00 38.38 173 VAL A CA 1
ATOM 1355 C C . VAL A 1 173 ? -19.236 -14.371 -17.867 1.00 38.38 173 VAL A C 1
ATOM 1357 O O . VAL A 1 173 ? -19.261 -15.369 -17.149 1.00 38.38 173 VAL A O 1
ATOM 1360 N N . SER A 1 174 ? -20.263 -13.533 -17.980 1.00 38.78 174 SER A N 1
ATOM 1361 C CA . SER A 1 174 ? -21.619 -13.932 -17.629 1.00 38.78 174 SER A CA 1
ATOM 1362 C C . SER A 1 174 ? -22.044 -14.922 -18.708 1.00 38.78 174 SER A C 1
ATOM 1364 O O . SER A 1 174 ? -22.146 -14.547 -19.874 1.00 38.78 174 SER A O 1
ATOM 1366 N N . ARG A 1 175 ? -22.161 -16.193 -18.328 1.00 35.28 175 ARG A N 1
ATOM 1367 C CA . ARG A 1 175 ? -23.042 -17.139 -19.010 1.00 35.28 175 ARG A CA 1
ATOM 1368 C C . ARG A 1 175 ? -24.385 -17.103 -18.306 1.00 35.28 175 ARG A C 1
ATOM 1370 O O . ARG A 1 175 ? -24.361 -16.954 -17.062 1.00 35.28 175 ARG A O 1
#